Protein AF-A0AAD8FWP3-F1 (afdb_monomer_lite)

Structure (mmCIF, N/CA/C/O backbone):
data_AF-A0AAD8FWP3-F1
#
_entry.id   AF-A0AAD8FWP3-F1
#
loop_
_atom_site.group_PDB
_atom_site.id
_atom_site.type_symbol
_atom_site.label_atom_id
_atom_site.label_alt_id
_atom_site.label_comp_id
_atom_site.label_asym_id
_atom_site.label_entity_id
_atom_site.label_seq_id
_atom_site.pdbx_PDB_ins_code
_atom_site.Cartn_x
_atom_site.Cartn_y
_atom_site.Cartn_z
_atom_site.occupancy
_atom_site.B_iso_or_equiv
_atom_site.auth_seq_id
_atom_site.auth_comp_id
_atom_site.auth_asym_id
_atom_site.auth_atom_id
_atom_site.pdbx_PDB_model_num
ATOM 1 N N . MET A 1 1 ? -7.006 11.333 12.972 1.00 72.56 1 MET A N 1
ATOM 2 C CA . MET A 1 1 ? -7.540 10.328 12.033 1.00 72.56 1 MET A CA 1
ATOM 3 C C . MET A 1 1 ? -7.193 8.931 12.540 1.00 72.56 1 MET A C 1
ATOM 5 O O . MET A 1 1 ? -6.073 8.487 12.309 1.00 72.56 1 MET A O 1
ATOM 9 N N . PRO A 1 2 ? -8.084 8.277 13.304 1.00 86.12 2 PRO A N 1
ATOM 10 C CA . PRO A 1 2 ? -7.810 6.959 13.889 1.00 86.12 2 PRO A CA 1
ATOM 11 C C . PRO A 1 2 ? -7.527 5.873 12.842 1.00 86.12 2 PRO A C 1
ATOM 13 O O . PRO A 1 2 ? -6.602 5.093 13.022 1.00 86.12 2 PRO A O 1
ATOM 16 N N . GLU A 1 3 ? -8.262 5.882 11.729 1.00 92.50 3 GLU A N 1
ATOM 17 C CA . GLU A 1 3 ? -8.119 4.909 10.635 1.00 92.50 3 GLU A CA 1
ATOM 18 C C . GLU A 1 3 ? -6.752 4.975 9.953 1.00 92.50 3 GLU A C 1
ATOM 20 O O . GLU A 1 3 ? -6.071 3.964 9.806 1.00 92.50 3 GLU A O 1
ATOM 25 N N . LEU A 1 4 ? -6.300 6.182 9.604 1.00 89.31 4 LEU A N 1
ATOM 26 C CA . LEU A 1 4 ? -4.966 6.365 9.044 1.00 89.31 4 LEU A CA 1
ATOM 27 C C . LEU A 1 4 ? -3.890 5.894 10.027 1.00 89.31 4 LEU A C 1
ATOM 29 O O . LEU A 1 4 ? -2.958 5.201 9.638 1.00 89.31 4 LEU A O 1
ATOM 33 N N . GLN A 1 5 ? -4.023 6.228 11.312 1.00 89.00 5 GLN A N 1
ATOM 34 C CA . GLN A 1 5 ? -3.068 5.783 12.325 1.00 89.00 5 GLN A CA 1
ATOM 35 C C . GLN A 1 5 ? -3.045 4.254 12.459 1.00 89.00 5 GLN A C 1
ATOM 37 O O . GLN A 1 5 ? -1.964 3.675 12.557 1.00 89.00 5 GLN A O 1
ATOM 42 N N . LEU A 1 6 ? -4.211 3.604 12.416 1.00 92.06 6 LEU A N 1
ATOM 43 C CA . LEU A 1 6 ? -4.328 2.147 12.402 1.00 92.06 6 LEU A CA 1
ATOM 44 C C . LEU A 1 6 ? -3.591 1.556 11.195 1.00 92.06 6 LEU A C 1
ATOM 46 O O . LEU A 1 6 ? -2.739 0.683 11.357 1.00 92.06 6 LEU A O 1
ATOM 50 N N . PHE A 1 7 ? -3.833 2.101 10.000 1.00 93.50 7 PHE A N 1
ATOM 51 C CA . PHE A 1 7 ? -3.142 1.684 8.782 1.00 93.50 7 PHE A CA 1
ATOM 52 C C . PHE A 1 7 ? -1.616 1.837 8.898 1.00 93.50 7 PHE A C 1
ATOM 54 O O . PHE A 1 7 ? -0.870 0.911 8.568 1.00 93.50 7 PHE A O 1
ATOM 61 N N . LEU A 1 8 ? -1.135 2.973 9.413 1.00 91.75 8 LEU A N 1
ATOM 62 C CA . LEU A 1 8 ? 0.296 3.229 9.606 1.00 91.75 8 LEU A CA 1
ATOM 63 C C . LEU A 1 8 ? 0.945 2.241 10.584 1.00 91.75 8 LEU A C 1
ATOM 65 O O . LEU A 1 8 ? 2.065 1.785 10.351 1.00 91.75 8 LEU A O 1
ATOM 69 N N . MET A 1 9 ? 0.252 1.900 11.671 1.00 89.25 9 MET A N 1
ATOM 70 C CA . MET A 1 9 ? 0.780 1.010 12.707 1.00 89.25 9 MET A CA 1
ATOM 71 C C . MET A 1 9 ? 0.745 -0.465 12.300 1.00 89.25 9 MET A C 1
ATOM 73 O O . MET A 1 9 ? 1.682 -1.206 12.612 1.00 89.25 9 MET A O 1
ATOM 77 N N . GLU A 1 10 ? -0.317 -0.893 11.620 1.00 90.69 10 GLU A N 1
ATOM 78 C CA . GLU A 1 10 ? -0.587 -2.313 11.386 1.00 90.69 10 GLU A CA 1
ATOM 79 C C . GLU A 1 10 ? -0.302 -2.754 9.950 1.00 90.69 10 GLU A C 1
ATOM 81 O O . GLU A 1 10 ? 0.173 -3.870 9.734 1.00 90.69 10 GLU A O 1
ATOM 86 N N . HIS A 1 11 ? -0.582 -1.907 8.956 1.00 91.94 11 HIS A N 1
ATOM 87 C CA . HIS A 1 11 ? -0.646 -2.332 7.556 1.00 91.94 11 HIS A CA 1
ATOM 88 C C . HIS A 1 11 ? 0.550 -1.875 6.722 1.00 91.94 11 HIS A C 1
ATOM 90 O O . HIS A 1 11 ? 0.965 -2.627 5.843 1.00 91.94 11 HIS A O 1
ATOM 96 N N . VAL A 1 12 ? 1.153 -0.709 6.995 1.00 93.25 12 VAL A N 1
ATOM 97 C CA . VAL A 1 12 ? 2.291 -0.202 6.193 1.00 93.25 12 VAL A CA 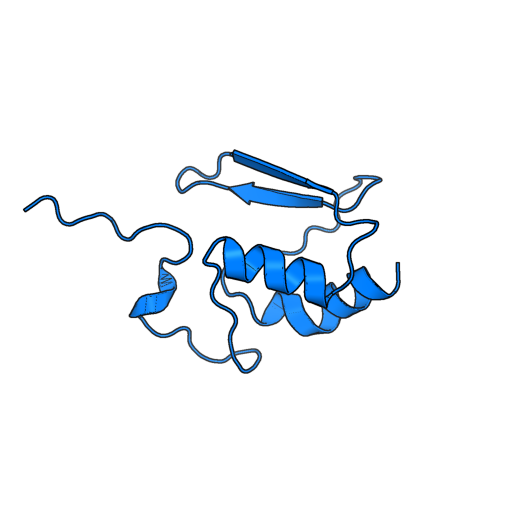1
ATOM 98 C C . VAL A 1 12 ? 3.414 -1.230 6.090 1.00 93.25 12 VAL A C 1
ATOM 100 O O . VAL A 1 12 ? 3.890 -1.525 5.000 1.00 93.25 12 VAL A O 1
ATOM 103 N N . ALA A 1 13 ? 3.775 -1.860 7.209 1.00 92.31 13 ALA A N 1
ATOM 104 C CA . ALA A 1 13 ? 4.862 -2.835 7.257 1.00 92.31 13 ALA A CA 1
ATOM 105 C C . ALA A 1 13 ? 4.555 -4.180 6.560 1.00 92.31 13 ALA A C 1
ATOM 107 O O . ALA A 1 13 ? 5.428 -5.052 6.512 1.00 92.31 13 ALA A O 1
ATOM 108 N N . LEU A 1 14 ? 3.327 -4.374 6.067 1.00 94.94 14 LEU A N 1
ATOM 109 C CA . LEU A 1 14 ? 2.932 -5.547 5.286 1.00 94.94 14 LEU A CA 1
ATOM 110 C C . LEU A 1 14 ? 3.196 -5.359 3.789 1.00 94.94 14 LEU A C 1
ATOM 112 O O . LEU A 1 14 ? 3.275 -6.350 3.068 1.00 94.94 14 LEU A O 1
ATOM 116 N N . TYR A 1 15 ? 3.371 -4.125 3.321 1.00 95.25 15 TYR A N 1
ATOM 117 C CA . TYR A 1 15 ? 3.715 -3.828 1.934 1.00 95.25 15 TYR A CA 1
ATOM 118 C C . TYR A 1 15 ? 5.226 -3.620 1.821 1.00 95.25 15 TYR A C 1
ATOM 120 O O . TYR A 1 15 ? 5.835 -2.910 2.616 1.00 95.25 15 TYR A O 1
ATOM 128 N N . HIS A 1 16 ? 5.870 -4.268 0.850 1.00 92.56 16 HIS A N 1
ATOM 129 C CA . HIS A 1 16 ? 7.339 -4.262 0.746 1.00 92.56 16 HIS A CA 1
ATOM 130 C C . HIS A 1 16 ? 7.930 -3.001 0.120 1.00 92.56 16 HIS A C 1
ATOM 132 O O . HIS A 1 16 ? 9.141 -2.814 0.159 1.00 92.56 16 HIS A O 1
ATOM 138 N N . ASN A 1 17 ? 7.079 -2.190 -0.483 1.00 93.44 17 ASN A N 1
ATOM 139 C CA . ASN A 1 17 ? 7.402 -1.026 -1.297 1.00 93.44 17 ASN A CA 1
ATOM 140 C C . ASN A 1 17 ? 6.503 0.170 -0.946 1.00 93.44 17 ASN A C 1
ATOM 142 O O . ASN A 1 17 ? 6.273 1.040 -1.783 1.00 93.44 17 ASN A O 1
ATOM 146 N N . LEU A 1 18 ? 5.963 0.180 0.273 1.00 94.94 18 LEU A N 1
ATOM 147 C CA . LEU A 1 18 ? 5.249 1.313 0.838 1.00 94.94 18 LEU A CA 1
ATOM 148 C C . LEU A 1 18 ? 6.086 1.895 1.969 1.00 94.94 18 LEU A C 1
ATOM 150 O O . LEU A 1 18 ? 6.516 1.173 2.870 1.00 94.94 18 LEU A O 1
ATOM 154 N N . GLU A 1 19 ? 6.278 3.203 1.931 1.00 92.00 19 GLU A N 1
ATOM 155 C CA . GLU A 1 19 ? 7.008 3.948 2.945 1.00 92.00 19 GLU A CA 1
ATOM 156 C C . GLU A 1 19 ? 6.113 5.048 3.514 1.00 92.00 19 GLU A C 1
ATOM 158 O O . GLU A 1 19 ? 5.291 5.630 2.805 1.00 92.00 19 GLU A O 1
ATOM 163 N N . TYR A 1 20 ? 6.249 5.294 4.816 1.00 91.00 20 TYR A N 1
ATOM 164 C CA . TYR A 1 20 ? 5.613 6.424 5.475 1.00 91.00 20 TYR A CA 1
ATOM 165 C C . TYR A 1 20 ? 6.611 7.574 5.572 1.00 91.00 20 TYR A C 1
ATOM 167 O O . TYR A 1 20 ? 7.669 7.418 6.180 1.00 91.00 20 TYR A O 1
ATOM 175 N N . ASP A 1 21 ? 6.227 8.727 5.035 1.00 89.50 21 ASP A N 1
ATOM 176 C CA . ASP A 1 21 ? 6.935 9.989 5.209 1.00 89.50 21 ASP A CA 1
ATOM 177 C C . ASP A 1 21 ? 6.111 10.909 6.124 1.00 89.50 21 ASP A C 1
ATOM 179 O O . ASP A 1 21 ? 4.926 11.151 5.883 1.00 89.50 21 ASP A O 1
ATOM 183 N N . SER A 1 22 ? 6.737 11.419 7.187 1.00 81.50 22 SER A N 1
ATOM 184 C CA . SER A 1 22 ? 6.129 12.346 8.147 1.00 81.50 22 SER A CA 1
ATOM 185 C C . SER A 1 22 ? 6.248 13.810 7.709 1.00 81.50 22 SER A C 1
ATOM 187 O O . SER A 1 22 ? 6.481 14.677 8.555 1.00 81.50 22 SER A O 1
ATOM 189 N N . GLY A 1 23 ? 6.180 14.073 6.403 1.00 77.62 23 GLY A N 1
ATOM 190 C CA . GLY A 1 23 ? 6.355 15.401 5.819 1.00 77.62 23 GLY A CA 1
ATOM 191 C C . GLY A 1 23 ? 5.439 16.472 6.427 1.00 77.62 23 GLY A C 1
ATOM 192 O O . GLY A 1 23 ? 4.462 16.183 7.114 1.00 77.62 23 GLY A O 1
ATOM 193 N N . GL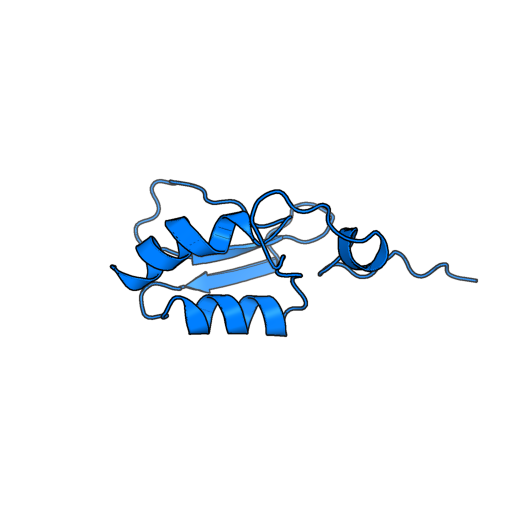U A 1 24 ? 5.743 17.741 6.149 1.00 77.06 24 GLU A N 1
ATOM 194 C CA . GLU A 1 24 ? 4.983 18.894 6.669 1.00 77.06 24 GLU A CA 1
ATOM 195 C C . GLU A 1 24 ? 3.620 19.105 5.980 1.00 77.06 24 GLU A C 1
ATOM 197 O O . GLU A 1 24 ? 2.930 20.096 6.241 1.00 77.06 24 GLU A O 1
ATOM 202 N N . GLU A 1 25 ? 3.231 18.194 5.086 1.00 77.75 25 GLU A N 1
ATOM 203 C CA . GLU A 1 25 ? 1.976 18.279 4.352 1.00 77.75 25 GLU A CA 1
ATOM 204 C C . GLU A 1 25 ? 0.782 18.228 5.305 1.00 77.75 25 GLU A C 1
ATOM 206 O O . GLU A 1 25 ? 0.707 17.421 6.234 1.00 77.75 25 GLU A O 1
ATOM 211 N N . LYS A 1 26 ? -0.175 19.126 5.067 1.00 78.81 26 LYS A N 1
ATOM 212 C CA . LYS A 1 26 ? -1.353 19.256 5.932 1.00 78.81 26 LYS A CA 1
ATOM 213 C C . LYS A 1 26 ? -2.334 18.103 5.755 1.00 78.81 26 LYS A C 1
ATOM 215 O O . LYS A 1 26 ? -3.050 17.784 6.700 1.00 78.81 26 LYS A O 1
ATOM 220 N N . GLU A 1 27 ? -2.368 17.519 4.560 1.00 88.88 27 GLU A N 1
ATOM 221 C CA . GLU A 1 27 ? -3.319 16.485 4.167 1.00 88.88 27 GLU A CA 1
ATOM 222 C C . GLU A 1 27 ? -2.568 15.176 3.884 1.00 88.88 27 GLU A C 1
ATOM 224 O O . GLU A 1 27 ? -1.603 15.168 3.113 1.00 88.88 27 GLU A O 1
ATOM 229 N N . PRO A 1 28 ? -2.976 14.051 4.495 1.00 91.06 28 PRO A N 1
ATOM 230 C CA . PRO A 1 28 ? -2.345 12.768 4.241 1.00 91.06 28 PRO A CA 1
ATOM 231 C C . PRO A 1 28 ? -2.675 12.278 2.830 1.00 91.06 28 PRO A C 1
ATOM 233 O O . PRO A 1 28 ? -3.829 12.287 2.386 1.00 91.06 28 PRO A O 1
ATOM 236 N N . GLN A 1 29 ? -1.660 11.772 2.142 1.00 93.81 29 GLN A N 1
ATOM 237 C CA . GLN A 1 29 ? -1.795 11.320 0.767 1.00 93.81 29 GLN A CA 1
ATOM 238 C C . GLN A 1 29 ? -0.924 10.103 0.476 1.00 93.81 29 GLN A C 1
ATOM 240 O O . GLN A 1 29 ? 0.163 9.948 1.029 1.00 93.81 29 GLN A O 1
ATOM 245 N N . LEU A 1 30 ? -1.395 9.257 -0.436 1.00 94.81 30 LEU A N 1
ATOM 246 C CA . LEU A 1 30 ? -0.575 8.249 -1.095 1.00 94.81 30 LEU A CA 1
ATOM 247 C C . LEU A 1 30 ? -0.009 8.835 -2.381 1.00 94.81 30 LEU A C 1
ATOM 249 O O . LEU A 1 30 ? -0.769 9.298 -3.236 1.00 94.81 30 LEU A O 1
ATOM 253 N N . ILE A 1 31 ? 1.309 8.759 -2.535 1.00 95.25 31 ILE A N 1
ATOM 254 C CA . ILE A 1 31 ? 2.018 9.155 -3.749 1.00 95.25 31 ILE A CA 1
ATOM 255 C C . ILE A 1 31 ? 2.587 7.892 -4.389 1.00 95.25 31 ILE A C 1
ATOM 257 O O . ILE A 1 31 ? 3.317 7.132 -3.758 1.00 95.25 31 ILE A O 1
ATOM 261 N N . PHE A 1 32 ? 2.226 7.653 -5.644 1.00 95.50 32 PHE A N 1
ATOM 262 C CA . PHE A 1 32 ? 2.675 6.498 -6.409 1.00 95.50 32 PHE A CA 1
ATOM 263 C C . PHE A 1 32 ? 3.779 6.924 -7.360 1.00 95.50 32 PHE A C 1
ATOM 265 O O . PHE A 1 32 ? 3.588 7.849 -8.154 1.00 95.50 32 PHE A O 1
ATOM 272 N N . TYR A 1 33 ? 4.895 6.207 -7.315 1.00 94.50 33 TYR A N 1
ATOM 273 C CA . TYR A 1 33 ? 6.061 6.460 -8.147 1.00 94.50 33 TYR A CA 1
ATOM 274 C C . TYR A 1 33 ? 6.190 5.402 -9.242 1.00 94.50 33 TYR A C 1
ATOM 276 O O . TYR A 1 33 ? 5.803 4.245 -9.058 1.00 94.50 33 TYR A O 1
ATOM 284 N N . ASN A 1 34 ? 6.716 5.802 -10.397 1.00 91.44 34 ASN A N 1
ATOM 285 C CA . ASN A 1 34 ? 7.134 4.861 -11.432 1.00 91.44 34 ASN A CA 1
ATOM 286 C C . ASN A 1 34 ? 8.554 4.323 -11.156 1.00 91.44 34 ASN A C 1
ATOM 288 O O . ASN A 1 34 ? 9.204 4.681 -10.179 1.00 91.44 34 ASN A O 1
ATOM 292 N N . GLU A 1 35 ? 9.057 3.476 -12.054 1.00 89.50 35 GLU A N 1
ATOM 293 C CA . GLU A 1 35 ? 10.414 2.906 -11.988 1.00 89.50 35 GLU A CA 1
ATOM 294 C C . GLU A 1 35 ? 11.553 3.943 -12.048 1.00 89.50 35 GLU A C 1
ATOM 296 O O . GLU A 1 35 ? 12.694 3.616 -11.735 1.00 89.50 35 GLU A O 1
ATOM 301 N N . LYS A 1 36 ? 11.256 5.181 -12.461 1.00 92.56 36 LYS A N 1
ATOM 302 C CA . LYS A 1 36 ? 12.196 6.309 -12.525 1.00 92.56 36 LYS A CA 1
ATOM 303 C C . LYS A 1 36 ? 12.076 7.237 -11.314 1.00 92.56 36 LYS A C 1
ATOM 305 O O . LYS A 1 36 ? 12.597 8.346 -11.362 1.00 92.56 36 LYS A O 1
ATOM 310 N N . GLU A 1 37 ? 11.365 6.803 -10.272 1.00 90.56 37 GLU A N 1
ATOM 311 C CA . GLU A 1 37 ? 11.082 7.588 -9.064 1.00 90.56 37 GLU A CA 1
ATOM 312 C C . GLU A 1 37 ? 10.294 8.882 -9.351 1.00 90.56 37 GLU A C 1
ATOM 314 O O . GLU A 1 37 ? 10.321 9.838 -8.578 1.00 90.56 37 GLU A O 1
ATOM 319 N N . GLU A 1 38 ? 9.539 8.923 -10.452 1.00 94.88 38 GLU A N 1
ATOM 320 C CA . GLU A 1 38 ? 8.664 10.050 -10.778 1.00 94.88 38 GLU A CA 1
ATOM 321 C C . GLU A 1 38 ? 7.261 9.786 -10.226 1.00 94.88 38 GLU A C 1
ATOM 323 O O . GLU A 1 38 ? 6.678 8.724 -10.464 1.00 94.88 38 GLU A O 1
ATOM 328 N N . ALA A 1 39 ? 6.691 10.760 -9.512 1.00 94.81 39 ALA A N 1
ATOM 329 C CA . ALA A 1 39 ? 5.320 10.675 -9.022 1.00 94.81 39 ALA A CA 1
ATOM 330 C C . ALA A 1 39 ? 4.331 10.676 -10.201 1.00 94.81 39 ALA A C 1
ATOM 332 O O . ALA A 1 39 ? 4.242 11.643 -10.958 1.00 94.81 39 ALA A O 1
ATOM 333 N N . VAL A 1 40 ? 3.571 9.592 -10.352 1.00 95.06 40 VAL A N 1
ATOM 334 C CA . VAL A 1 40 ? 2.595 9.406 -11.441 1.00 95.06 40 VAL A CA 1
ATOM 335 C C . VAL A 1 40 ? 1.147 9.551 -10.986 1.00 95.06 40 VAL A C 1
ATOM 337 O O . VAL A 1 40 ? 0.259 9.748 -11.816 1.00 95.06 40 VAL A O 1
ATOM 340 N N . LYS A 1 41 ? 0.881 9.438 -9.681 1.00 94.38 41 LYS A N 1
ATOM 341 C CA . LYS A 1 41 ? -0.461 9.575 -9.107 1.00 94.38 41 LYS A CA 1
ATOM 342 C C . LYS A 1 41 ? -0.375 9.989 -7.642 1.00 94.38 41 LYS A C 1
ATOM 344 O O . LYS A 1 41 ? 0.451 9.455 -6.910 1.00 94.38 41 LYS A O 1
ATOM 349 N N . THR A 1 42 ? -1.298 10.846 -7.218 1.00 95.25 42 THR A N 1
ATOM 350 C CA . THR A 1 42 ? -1.500 11.218 -5.814 1.00 95.25 42 THR A CA 1
ATOM 351 C C . THR A 1 42 ? -2.963 11.007 -5.442 1.00 95.25 42 THR A C 1
ATOM 353 O O . THR A 1 42 ? -3.851 11.307 -6.244 1.00 95.25 42 THR A O 1
ATOM 356 N N . VAL A 1 43 ? -3.222 10.454 -4.259 1.00 95.25 43 VAL A N 1
ATOM 357 C CA . VAL A 1 43 ? -4.572 10.207 -3.731 1.00 95.25 43 VAL A CA 1
ATOM 358 C C . VAL A 1 43 ? -4.632 10.701 -2.292 1.00 95.25 43 VAL A C 1
ATOM 360 O O . VAL A 1 43 ? -3.845 10.241 -1.470 1.00 95.25 43 VAL A O 1
ATOM 363 N N . LEU A 1 44 ? -5.559 11.610 -1.987 1.00 94.56 44 LEU A N 1
ATOM 364 C CA . LEU A 1 44 ? -5.848 12.022 -0.611 1.00 94.56 44 LEU A CA 1
ATOM 365 C C . LEU A 1 44 ? -6.525 10.871 0.134 1.00 94.56 44 LEU A C 1
ATOM 367 O O . LEU A 1 44 ? -7.433 10.241 -0.410 1.00 94.56 44 LEU A O 1
ATOM 371 N N . VAL A 1 45 ? -6.087 10.603 1.364 1.00 92.81 45 VAL A N 1
ATOM 372 C CA . VAL A 1 45 ? -6.583 9.469 2.168 1.00 92.81 45 VAL A CA 1
ATOM 373 C C . VAL A 1 45 ? -7.189 9.891 3.507 1.00 92.81 45 VAL A C 1
ATOM 375 O O . VAL A 1 45 ? -7.457 9.038 4.344 1.00 92.81 45 VAL A O 1
ATOM 378 N N . GLU A 1 46 ? -7.410 11.192 3.721 1.00 89.06 46 GLU A N 1
ATOM 379 C CA . GLU A 1 46 ? -7.937 11.746 4.980 1.00 89.06 46 GLU A CA 1
ATOM 380 C C . GLU A 1 46 ? -9.263 11.098 5.412 1.00 89.06 46 GLU A C 1
ATOM 382 O O . GLU A 1 46 ? -9.425 10.737 6.579 1.00 89.06 46 GLU A O 1
ATOM 387 N N . ASP A 1 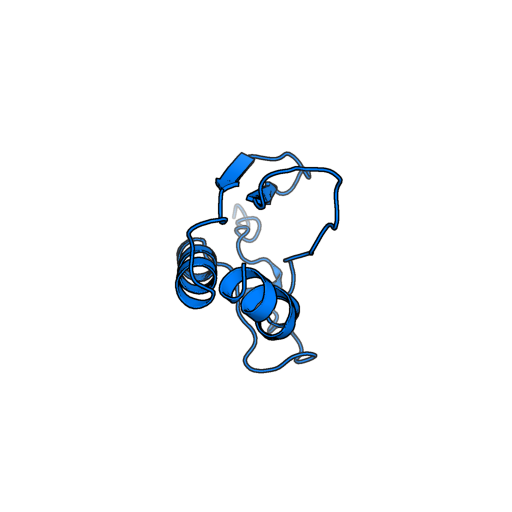47 ? -10.168 10.892 4.453 1.00 90.56 47 ASP A N 1
ATOM 388 C CA . ASP A 1 47 ? -11.500 10.319 4.673 1.00 90.56 47 ASP A CA 1
ATOM 389 C C . ASP A 1 47 ? -11.568 8.798 4.440 1.00 90.56 47 ASP A C 1
ATOM 391 O O . ASP A 1 47 ? -12.653 8.219 4.483 1.00 90.56 47 ASP A O 1
ATOM 395 N N . MET A 1 48 ? -10.436 8.136 4.172 1.00 94.31 48 MET A N 1
ATOM 396 C CA . MET A 1 48 ? -10.401 6.696 3.899 1.00 94.31 48 MET A CA 1
ATOM 397 C C . MET A 1 48 ? -10.144 5.879 5.170 1.00 94.31 48 MET A C 1
ATOM 399 O O . MET A 1 48 ? -9.310 6.220 6.011 1.00 94.31 48 MET A O 1
ATOM 403 N N . THR A 1 49 ? -10.826 4.743 5.277 1.00 95.06 49 THR A N 1
ATOM 404 C CA . THR A 1 49 ? -10.565 3.715 6.295 1.00 95.06 49 THR A CA 1
ATOM 405 C C . THR A 1 49 ? -9.289 2.924 5.991 1.00 95.06 49 THR A C 1
ATOM 407 O O . THR A 1 49 ? -8.824 2.876 4.847 1.00 95.06 49 THR A O 1
ATOM 410 N N . ALA A 1 50 ? -8.728 2.237 6.993 1.00 93.69 50 ALA A N 1
ATOM 411 C CA . ALA A 1 50 ? -7.547 1.389 6.784 1.00 93.69 50 ALA A CA 1
ATOM 412 C C . ALA A 1 50 ? -7.787 0.271 5.744 1.00 93.69 50 ALA A C 1
ATOM 414 O O . ALA A 1 50 ? -6.884 -0.090 4.972 1.00 93.69 50 ALA A O 1
ATOM 415 N N . ASP A 1 51 ? -9.013 -0.252 5.696 1.00 94.06 51 ASP A N 1
ATOM 416 C CA . ASP A 1 51 ? -9.435 -1.270 4.737 1.00 94.06 51 ASP A CA 1
ATOM 417 C C . ASP A 1 51 ? -9.588 -0.698 3.325 1.00 94.06 51 ASP A C 1
ATOM 419 O O . ASP A 1 51 ? -9.137 -1.326 2.370 1.00 94.06 51 ASP A O 1
ATOM 423 N N . GLU A 1 52 ? -10.134 0.511 3.169 1.00 96.44 52 GLU A N 1
ATOM 424 C CA . GLU A 1 52 ? -10.227 1.176 1.860 1.00 96.44 52 GLU A CA 1
ATOM 425 C C . GLU A 1 52 ? -8.850 1.510 1.288 1.00 96.44 52 GLU A C 1
ATOM 427 O O . GLU A 1 52 ? -8.613 1.321 0.092 1.00 96.44 52 GLU A O 1
ATOM 432 N N . ILE A 1 53 ? -7.919 1.957 2.136 1.00 95.88 53 ILE A N 1
ATOM 433 C CA . ILE A 1 53 ? -6.525 2.185 1.736 1.00 95.88 53 ILE A CA 1
ATOM 434 C C . ILE A 1 53 ? -5.897 0.863 1.273 1.00 95.88 53 ILE A C 1
ATOM 436 O O . ILE A 1 53 ? -5.257 0.810 0.222 1.00 95.88 53 ILE A O 1
ATOM 440 N N . SER A 1 54 ? -6.113 -0.221 2.023 1.00 95.31 54 SER A N 1
ATOM 441 C CA . SER A 1 54 ? -5.590 -1.545 1.664 1.00 95.31 54 SER A CA 1
ATOM 442 C C . SER A 1 54 ? -6.188 -2.060 0.3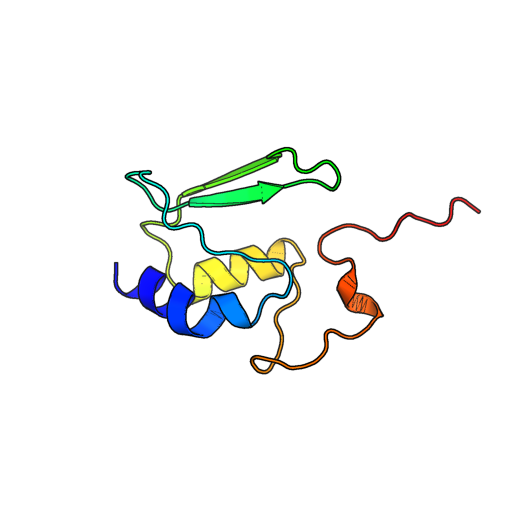53 1.00 95.31 54 SER A C 1
ATOM 444 O O . SER A 1 54 ? -5.450 -2.481 -0.534 1.00 95.31 54 SER A O 1
ATOM 446 N N . ALA A 1 55 ? -7.505 -1.946 0.183 1.00 96.25 55 ALA A N 1
ATOM 447 C CA . ALA A 1 55 ? -8.205 -2.347 -1.032 1.00 96.25 55 ALA A CA 1
ATOM 448 C C . ALA A 1 55 ? -7.743 -1.540 -2.256 1.00 96.25 55 ALA A C 1
ATOM 450 O O . ALA A 1 55 ? -7.598 -2.095 -3.348 1.00 96.25 55 ALA A O 1
ATOM 451 N N . LEU A 1 56 ? -7.457 -0.242 -2.088 1.00 96.25 56 LEU A N 1
ATOM 452 C CA . LEU A 1 56 ? -6.871 0.585 -3.141 1.00 96.25 56 LEU A CA 1
ATOM 453 C C . LEU A 1 56 ? -5.502 0.041 -3.569 1.00 96.25 56 LEU A C 1
ATOM 455 O O . LEU A 1 56 ? -5.280 -0.149 -4.766 1.00 96.25 56 LEU A O 1
ATOM 459 N N . LEU A 1 57 ? -4.606 -0.237 -2.621 1.00 96.12 57 LEU A N 1
ATOM 460 C CA . LEU A 1 57 ? -3.275 -0.781 -2.909 1.00 96.12 57 LEU A CA 1
ATOM 461 C C . LEU A 1 57 ? -3.359 -2.143 -3.617 1.00 96.12 57 LEU A C 1
ATOM 463 O O . LEU A 1 57 ? -2.723 -2.335 -4.655 1.00 96.12 57 LEU A O 1
ATOM 467 N N . GLU A 1 58 ? -4.199 -3.051 -3.122 1.00 94.62 58 GLU A N 1
ATOM 468 C CA . GLU A 1 58 ? -4.436 -4.363 -3.739 1.00 94.62 58 GLU A CA 1
ATOM 469 C C . GLU A 1 58 ? -4.980 -4.229 -5.172 1.00 94.62 58 GLU A C 1
ATOM 471 O O . GLU A 1 58 ? -4.492 -4.896 -6.086 1.00 94.62 58 GLU A O 1
ATOM 476 N N . SER A 1 59 ? -5.922 -3.307 -5.412 1.00 94.88 59 SER A N 1
ATOM 477 C CA . SER A 1 59 ? -6.472 -3.049 -6.755 1.00 94.88 59 SER A CA 1
ATOM 478 C C . SER A 1 59 ? -5.432 -2.520 -7.750 1.00 94.88 59 SER A C 1
ATOM 480 O O . SER A 1 59 ? -5.554 -2.734 -8.957 1.00 94.88 59 SER A O 1
ATOM 482 N N . LEU A 1 60 ? -4.395 -1.845 -7.245 1.00 94.12 60 LEU A N 1
ATOM 483 C CA . LEU A 1 60 ? -3.261 -1.347 -8.023 1.00 94.12 60 LEU A CA 1
ATOM 484 C C . LEU A 1 60 ? -2.154 -2.400 -8.191 1.00 94.12 60 LEU A C 1
ATOM 486 O O . LEU A 1 60 ? -1.157 -2.131 -8.859 1.00 94.12 60 LEU A O 1
ATOM 490 N N . GLY A 1 61 ? -2.334 -3.596 -7.625 1.00 94.19 61 GLY A N 1
ATOM 491 C CA . GLY A 1 61 ? -1.409 -4.717 -7.750 1.00 94.19 61 GLY A CA 1
ATOM 492 C C . GLY A 1 61 ? -0.278 -4.715 -6.728 1.00 94.19 61 GLY A C 1
ATOM 493 O O . GLY A 1 61 ? 0.709 -5.417 -6.934 1.00 94.19 61 GLY A O 1
ATOM 494 N N . PHE A 1 62 ? -0.380 -3.941 -5.644 1.00 95.50 62 PHE A N 1
ATOM 495 C CA . PHE A 1 62 ? 0.579 -4.034 -4.546 1.00 95.50 62 PHE A CA 1
ATOM 496 C C . PHE A 1 62 ? 0.411 -5.362 -3.814 1.00 95.50 62 PHE A C 1
ATOM 498 O O . PHE A 1 62 ? -0.701 -5.806 -3.529 1.00 95.50 62 PHE A O 1
ATOM 505 N N . TYR A 1 63 ? 1.536 -5.983 -3.479 1.00 94.81 63 TYR A N 1
ATOM 506 C CA . TYR A 1 63 ? 1.542 -7.218 -2.714 1.00 94.81 63 TYR A CA 1
ATOM 507 C C . TYR A 1 63 ? 1.512 -6.921 -1.212 1.00 94.81 63 TYR A C 1
ATOM 509 O O . TYR A 1 63 ? 2.370 -6.202 -0.694 1.00 94.81 63 TYR A O 1
ATOM 517 N N . LYS A 1 64 ? 0.540 -7.512 -0.514 1.00 94.88 64 LYS A N 1
ATOM 518 C CA . LYS A 1 64 ? 0.422 -7.480 0.945 1.00 94.88 64 LYS A CA 1
ATOM 519 C C . LYS A 1 64 ? 0.927 -8.803 1.522 1.00 94.88 64 LYS A C 1
ATOM 521 O O . LYS A 1 64 ? 0.402 -9.866 1.197 1.00 94.88 64 LYS A O 1
ATOM 526 N N . ARG A 1 65 ? 1.938 -8.743 2.389 1.00 94.50 65 ARG A N 1
ATOM 527 C CA . ARG A 1 65 ? 2.434 -9.901 3.150 1.00 94.50 65 ARG A CA 1
ATOM 528 C C . ARG A 1 65 ? 1.396 -10.346 4.178 1.00 94.50 65 ARG A C 1
ATOM 530 O O . ARG A 1 65 ? 0.639 -9.525 4.696 1.00 94.50 65 ARG A O 1
ATOM 537 N N . SER A 1 66 ? 1.427 -11.626 4.542 1.00 91.62 66 SER A N 1
ATOM 538 C CA . SER A 1 66 ? 0.563 -12.148 5.609 1.00 91.62 66 SER A CA 1
ATOM 539 C C . SER A 1 66 ? 1.021 -11.664 6.984 1.00 91.62 66 SER A C 1
ATOM 541 O O . SER A 1 66 ? 0.205 -11.451 7.877 1.00 91.62 66 SER A O 1
ATOM 543 N N . GLN A 1 67 ? 2.334 -11.483 7.157 1.00 92.06 67 GLN A N 1
ATOM 544 C CA . GLN A 1 67 ? 2.934 -11.007 8.400 1.00 92.06 67 GLN A CA 1
ATOM 545 C C . GLN A 1 67 ? 4.134 -10.086 8.150 1.00 92.06 67 GLN A C 1
ATOM 547 O O . GLN A 1 67 ? 4.863 -10.200 7.160 1.00 92.06 67 GLN A O 1
ATOM 552 N N . LYS A 1 68 ? 4.375 -9.175 9.097 1.00 88.75 68 LYS A N 1
ATOM 553 C CA . LYS A 1 68 ? 5.533 -8.278 9.069 1.00 88.75 68 LYS A CA 1
ATOM 554 C C . LYS A 1 68 ? 6.834 -9.085 9.115 1.00 88.75 68 LYS A C 1
ATOM 556 O O . LYS A 1 68 ? 7.005 -9.948 9.969 1.00 88.75 68 LYS A O 1
ATOM 561 N N . GLY A 1 69 ? 7.773 -8.753 8.230 1.00 85.69 69 GLY A N 1
ATOM 562 C CA . GLY A 1 69 ? 9.096 -9.386 8.178 1.00 85.69 69 GLY A CA 1
ATOM 563 C C . GLY A 1 69 ? 9.161 -10.698 7.391 1.00 85.69 69 GLY A C 1
ATOM 564 O O . GLY A 1 69 ? 10.253 -11.231 7.229 1.00 85.69 69 GLY A O 1
ATOM 565 N N . GLU A 1 70 ? 8.040 -11.189 6.856 1.00 92.62 70 GLU A N 1
ATOM 566 C CA . GLU A 1 70 ? 8.037 -12.309 5.908 1.00 92.62 70 GLU A CA 1
ATOM 567 C C . GLU A 1 70 ? 8.810 -11.942 4.634 1.00 92.62 70 GLU A C 1
ATOM 569 O O . GLU A 1 70 ? 8.733 -10.799 4.173 1.00 92.62 70 GLU A O 1
ATOM 574 N N . GLU A 1 71 ? 9.557 -12.885 4.059 1.00 91.19 71 GLU A N 1
ATOM 575 C CA . GLU A 1 71 ? 10.189 -12.667 2.757 1.00 91.19 71 GLU A CA 1
ATOM 576 C C . GLU A 1 71 ? 9.125 -12.518 1.667 1.00 91.19 71 GLU A C 1
ATOM 578 O O . GLU A 1 71 ? 8.146 -13.259 1.629 1.00 91.19 71 GLU A O 1
ATOM 583 N N . VAL A 1 72 ? 9.328 -11.573 0.748 1.00 92.31 72 VAL A N 1
ATOM 584 C CA . VAL A 1 72 ? 8.451 -11.436 -0.421 1.00 92.31 72 VAL A CA 1
ATOM 585 C C . VAL A 1 72 ? 8.812 -12.533 -1.423 1.00 92.31 72 VAL A C 1
ATOM 587 O O . VAL A 1 72 ? 9.968 -12.566 -1.873 1.00 92.31 72 VAL A O 1
ATOM 590 N N . PRO A 1 73 ? 7.861 -13.402 -1.820 1.00 92.75 73 PRO A N 1
ATOM 591 C CA . PRO A 1 73 ? 8.096 -14.393 -2.863 1.00 92.75 73 PRO A CA 1
ATOM 592 C C . PRO A 1 73 ? 8.649 -13.743 -4.134 1.00 92.75 73 PRO A C 1
ATOM 594 O O . PRO A 1 73 ? 8.215 -12.658 -4.519 1.00 92.75 73 PRO A O 1
ATOM 597 N N . LYS A 1 74 ? 9.597 -14.405 -4.810 1.00 89.56 74 LYS A N 1
ATOM 598 C CA . LYS A 1 74 ? 10.299 -13.847 -5.987 1.00 89.56 74 LYS A CA 1
ATOM 599 C C . LYS A 1 74 ? 9.346 -13.342 -7.075 1.00 89.56 74 LYS A C 1
ATOM 601 O O . LYS A 1 74 ? 9.617 -12.330 -7.713 1.00 89.56 74 LYS A O 1
ATOM 606 N N . GLU A 1 75 ? 8.222 -14.027 -7.247 1.00 88.75 75 GLU A N 1
ATOM 607 C CA . GLU A 1 75 ? 7.156 -13.675 -8.187 1.00 88.75 75 GLU A CA 1
ATOM 608 C C . GLU A 1 75 ? 6.442 -12.348 -7.872 1.00 88.75 75 GLU A C 1
ATOM 610 O O . GLU A 1 75 ? 5.874 -11.756 -8.780 1.00 88.75 75 GLU A O 1
ATOM 615 N N . PHE A 1 76 ? 6.520 -11.833 -6.640 1.00 91.19 76 PHE A N 1
ATOM 616 C CA . PHE A 1 76 ? 5.855 -10.590 -6.223 1.00 91.19 76 PHE A CA 1
ATOM 617 C C . PHE A 1 76 ? 6.814 -9.431 -5.931 1.00 91.19 76 PHE A C 1
ATOM 619 O O . PHE A 1 76 ? 6.365 -8.311 -5.710 1.00 91.19 76 PHE A O 1
ATOM 626 N N . GLN A 1 77 ? 8.131 -9.660 -5.957 1.00 90.44 77 GLN A N 1
ATOM 627 C CA . GLN A 1 77 ? 9.129 -8.632 -5.614 1.00 90.44 77 GLN A CA 1
ATOM 628 C C . GLN A 1 77 ? 9.090 -7.411 -6.538 1.00 90.44 77 GLN A C 1
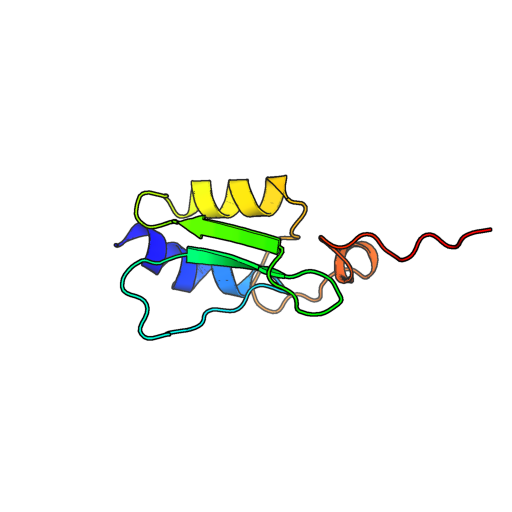ATOM 630 O O . GLN A 1 77 ? 9.397 -6.305 -6.106 1.00 90.44 77 GLN A O 1
ATOM 635 N N . HIS A 1 78 ? 8.708 -7.613 -7.799 1.00 89.25 78 HIS A N 1
ATOM 636 C CA . HIS A 1 78 ? 8.614 -6.549 -8.794 1.00 89.25 78 HIS A CA 1
ATOM 637 C C . HIS A 1 78 ? 7.256 -5.836 -8.780 1.00 89.25 78 HIS A C 1
ATOM 639 O O . HIS A 1 78 ? 7.148 -4.745 -9.328 1.00 89.25 78 HIS A O 1
ATOM 645 N N . LEU A 1 79 ? 6.231 -6.412 -8.142 1.00 91.38 79 LEU A N 1
ATOM 646 C CA . LEU A 1 79 ? 4.917 -5.783 -8.067 1.00 91.38 79 LEU A CA 1
ATOM 647 C C . LEU A 1 79 ? 4.973 -4.452 -7.300 1.00 91.38 79 LEU A C 1
ATOM 649 O O . LEU A 1 79 ? 5.750 -4.323 -6.348 1.00 91.38 79 LEU A O 1
ATOM 653 N N . PRO A 1 80 ? 4.132 -3.469 -7.674 1.00 91.56 80 PRO A N 1
ATOM 654 C CA . PRO A 1 80 ? 3.119 -3.496 -8.739 1.00 91.56 80 PRO A CA 1
ATOM 655 C C . PRO A 1 80 ? 3.684 -3.206 -10.138 1.00 91.56 80 PRO A C 1
ATOM 657 O O . PRO A 1 80 ? 2.935 -3.205 -11.119 1.00 91.56 80 PRO A O 1
ATOM 660 N N . LEU A 1 81 ? 4.983 -2.913 -10.251 1.00 89.06 81 LEU A N 1
ATOM 661 C CA . LEU A 1 81 ? 5.606 -2.722 -11.552 1.00 89.06 81 LEU A CA 1
ATOM 662 C C . LEU A 1 81 ? 5.510 -4.035 -12.325 1.00 89.06 81 LEU A C 1
ATOM 664 O O . LEU A 1 81 ? 5.540 -5.129 -11.761 1.00 89.06 81 LEU A O 1
ATOM 668 N N . LYS A 1 82 ? 5.360 -3.943 -13.642 1.00 77.75 82 LYS A N 1
ATOM 669 C CA . LYS A 1 82 ? 5.470 -5.139 -14.473 1.00 77.75 82 LYS A CA 1
ATOM 670 C C . LYS A 1 82 ? 6.941 -5.525 -14.495 1.00 77.75 82 LYS A C 1
ATOM 672 O O . LYS A 1 82 ? 7.786 -4.649 -14.665 1.00 77.75 82 LYS A O 1
ATOM 677 N N . ALA A 1 83 ? 7.242 -6.817 -14.363 1.00 64.75 83 ALA A N 1
ATOM 678 C CA . ALA A 1 83 ? 8.566 -7.295 -14.732 1.00 64.75 83 ALA A CA 1
ATOM 679 C C . ALA A 1 83 ? 8.860 -6.780 -16.152 1.00 64.75 83 ALA A C 1
ATOM 681 O O . ALA A 1 83 ? 7.921 -6.749 -16.967 1.00 64.75 83 ALA A O 1
ATOM 682 N N . PRO A 1 84 ? 10.103 -6.362 -16.456 1.00 60.72 84 PRO A N 1
ATOM 683 C CA . PRO A 1 84 ? 10.488 -6.104 -17.832 1.00 60.72 84 PRO A CA 1
ATOM 684 C C . PRO A 1 84 ? 10.025 -7.318 -18.626 1.00 60.72 84 PRO A C 1
ATOM 686 O O . PRO A 1 84 ? 10.402 -8.445 -18.301 1.00 60.72 84 PRO A O 1
ATOM 689 N N . ARG A 1 85 ? 9.100 -7.124 -19.573 1.00 57.88 85 ARG A N 1
ATOM 690 C CA . ARG A 1 85 ? 8.787 -8.203 -20.504 1.00 57.88 85 ARG A CA 1
ATOM 691 C C . ARG A 1 85 ? 10.131 -8.532 -21.130 1.00 57.88 85 ARG A C 1
ATOM 693 O O . ARG A 1 85 ? 10.731 -7.635 -21.714 1.00 57.88 85 ARG A O 1
ATOM 700 N N . ASP A 1 86 ? 10.601 -9.766 -20.974 1.00 50.56 86 ASP A N 1
ATOM 701 C CA . ASP A 1 86 ? 11.575 -10.301 -21.910 1.00 50.56 86 ASP A CA 1
ATOM 702 C C . ASP A 1 86 ? 10.923 -10.124 -23.286 1.00 50.56 86 ASP A C 1
ATOM 704 O O . ASP A 1 86 ? 9.982 -10.837 -23.647 1.00 50.56 86 ASP A O 1
ATOM 708 N N . GLU A 1 87 ? 11.312 -9.059 -23.986 1.00 44.50 87 GLU A N 1
ATOM 709 C CA . GLU A 1 87 ? 11.031 -8.870 -25.397 1.00 44.50 87 GLU A CA 1
ATOM 710 C C . GLU A 1 87 ? 11.827 -9.968 -26.112 1.00 44.50 87 GLU A C 1
ATOM 712 O O . GLU A 1 87 ? 12.980 -9.773 -26.491 1.00 44.50 87 GLU A O 1
ATOM 717 N N . LEU A 1 88 ? 11.238 -11.167 -26.166 1.00 39.78 88 LEU A N 1
ATOM 718 C CA . LEU A 1 88 ? 11.672 -12.279 -27.010 1.00 39.78 88 LEU A CA 1
ATOM 719 C C . LEU A 1 88 ? 11.330 -11.998 -28.475 1.00 39.78 88 LEU A C 1
ATOM 721 O O . LEU A 1 88 ? 10.184 -11.559 -28.738 1.00 39.78 88 LEU A O 1
#

Organism: NCBI:txid40147

Sequence (88 aa):
MPELQLFLMEHVALYHNLEYDSGEEKEPQLIFYNEKEEAVKTVLVEDMTADEISALLESLGFYKRSQKGEEVPKEFQHLPL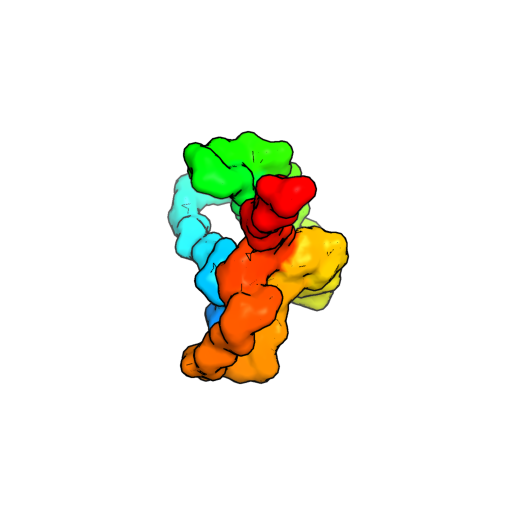KAPRDEL

InterPro domains:
  IPR014912 Selenoprotein F/M domain [PF08806] (1-62)
  IPR036249 Thioredoxin-like superfamily [SSF52833] (1-86)
  IPR038219 Selenoprotein F/M, thioredoxin-like domain superfamily [G3DSA:3.40.30.50] (1-78)

pLDDT: mean 88.75, std 11.0, range [39.78, 96.44]

Radius of gyration: 14.0 Å; chains: 1; bounding box: 24×34×41 Å

Secondary structure (DSSP, 8-state):
-HHHHHIIIIIGGGBTT------S-SS-EEEEE-TTS-EEEEEE-TT--HHHHHHHHHHTTPPBPSSTTPPPPGGGTTTTSPPPP---

Foldseek 3Di:
DVQVVCLVVAFQLQFPPHDDDPDPDPFDWDFDADPVRDGPDIDTCRPPGSVRVVVVCVVLFTGGHPDGPDDDPPVRPCPPPDDPPPPD